Protein AF-A0A091TPS7-F1 (afdb_monomer)

Secondary structure (DSSP, 8-state):
----------TT--HHHHHHHHHHHHT--S---S--S-S---S---SS----TTTTS-HHHHHH-S-PPP-

Sequence (71 aa):
VNGTVREELIASKTSEEIAQLATKLAGQSGLDIIRIRKPFHTDNPSIQGQWHPLTNKPSALTVQGPRLQPQ

Foldseek 3Di:
DPPADDDDDDPPHDPVRVVVVVVVVVPDPRPDPDDDPDPDDDPDPDDPDDDDPCPPPDVCCVPVDDDDDDD

Radius of gyration: 27.74 Å; Cα contacts (8 Å, |Δi|>4): 11; chains: 1; bounding box: 53×19×76 Å

Solvent-accessible surface area (backbone atoms only — not comparable to full-atom values): 5245 Å² total; per-residue (Å²): 130,92,78,64,82,84,90,80,91,66,82,97,57,53,73,66,57,48,52,53,49,52,52,53,57,70,73,49,86,63,72,80,95,64,90,74,90,59,102,70,87,69,99,71,88,57,88,89,64,76,89,52,99,58,76,88,51,66,66,66,61,72,74,63,44,95,76,72,77,86,130

Mean predicted aligned error: 6.84 Å

Nearest PDB structures (foldseek):
  7odr-assembly1_b  TM=9.079E-01  e=4.001E-05  Homo sapiens

Structure (mmCIF, N/CA/C/O backbone):
data_AF-A0A091TPS7-F1
#
_entry.id   AF-A0A091TPS7-F1
#
loop_
_atom_site.group_PDB
_atom_site.id
_atom_site.type_symbol
_atom_site.label_atom_id
_atom_site.label_alt_id
_atom_site.label_comp_id
_atom_site.label_asym_id
_atom_site.label_entity_id
_atom_site.label_seq_id
_atom_site.pdbx_PDB_ins_code
_atom_site.Cartn_x
_atom_site.Cartn_y
_atom_site.Cartn_z
_atom_site.occupancy
_atom_site.B_iso_or_equiv
_atom_site.auth_seq_id
_atom_site.auth_comp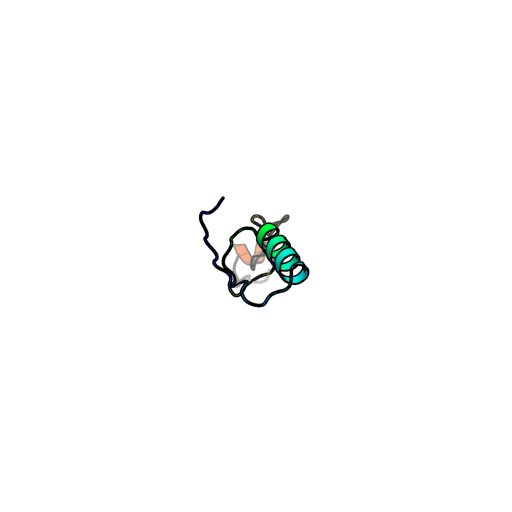_id
_atom_site.auth_asym_id
_atom_site.auth_atom_id
_atom_site.pdbx_PDB_model_num
ATOM 1 N N . VAL A 1 1 ? -16.158 -2.413 1.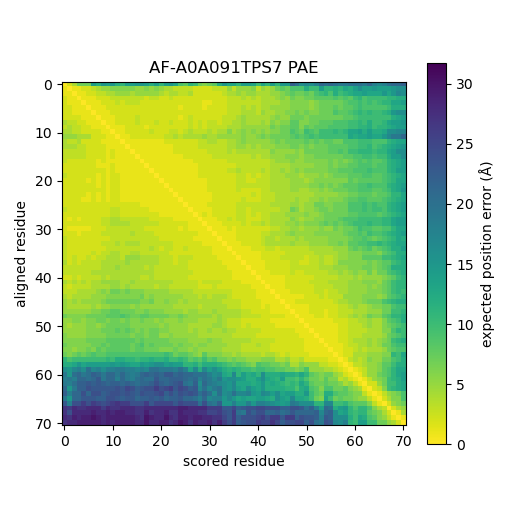343 1.00 82.25 1 VAL A N 1
ATOM 2 C CA . VAL A 1 1 ? -14.713 -2.473 1.692 1.00 82.25 1 VAL A CA 1
ATOM 3 C C . VAL A 1 1 ? -14.227 -3.918 1.624 1.00 82.25 1 VAL A C 1
ATOM 5 O O . VAL A 1 1 ? -15.061 -4.798 1.465 1.00 82.25 1 VAL A O 1
ATOM 8 N N . ASN A 1 2 ? -12.914 -4.153 1.670 1.00 93.94 2 ASN A N 1
ATOM 9 C CA . ASN A 1 2 ? -12.227 -5.413 1.329 1.00 93.94 2 ASN A CA 1
ATOM 10 C C . ASN A 1 2 ? -12.496 -6.634 2.245 1.00 93.94 2 ASN A C 1
ATOM 12 O O . ASN A 1 2 ? -11.890 -7.676 2.029 1.00 93.94 2 ASN A O 1
ATOM 16 N N . GLY A 1 3 ? -13.386 -6.532 3.237 1.00 96.31 3 GLY A N 1
ATOM 17 C CA . GLY A 1 3 ? -13.803 -7.655 4.088 1.00 96.31 3 GLY A CA 1
ATOM 18 C C . GLY A 1 3 ? -12.860 -7.992 5.247 1.00 96.31 3 GLY A C 1
ATOM 19 O O . GLY A 1 3 ? -13.161 -8.904 6.011 1.00 96.31 3 GLY A O 1
ATOM 20 N N . THR A 1 4 ? -11.753 -7.261 5.412 1.00 97.25 4 THR A N 1
ATOM 21 C CA . THR A 1 4 ? -10.820 -7.472 6.525 1.00 97.25 4 THR A CA 1
ATOM 22 C C . THR A 1 4 ? -11.471 -7.130 7.864 1.00 97.25 4 THR A C 1
ATOM 24 O O . THR A 1 4 ? -12.047 -6.053 8.027 1.00 97.25 4 THR A O 1
ATOM 27 N N . VAL A 1 5 ? -11.328 -8.028 8.839 1.00 96.88 5 VAL A N 1
ATOM 28 C CA . VAL A 1 5 ? -11.779 -7.838 10.223 1.00 96.88 5 VAL A CA 1
ATOM 29 C C . VAL A 1 5 ? -10.5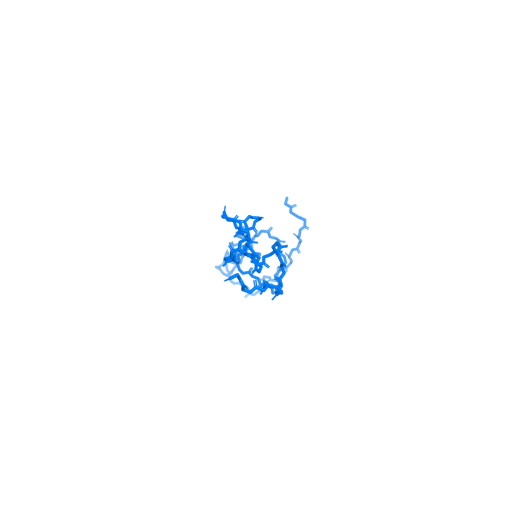56 -7.698 11.123 1.00 96.88 5 VAL A C 1
ATOM 31 O O . VAL A 1 5 ? -9.613 -8.481 11.023 1.00 96.88 5 VAL A O 1
ATOM 34 N N . ARG A 1 6 ? -10.572 -6.699 12.008 1.00 96.44 6 ARG A N 1
ATOM 35 C CA . ARG A 1 6 ? -9.531 -6.484 13.014 1.00 96.44 6 ARG A CA 1
ATOM 36 C C . ARG A 1 6 ? -10.173 -6.293 14.380 1.00 96.44 6 ARG A C 1
ATOM 38 O O . ARG A 1 6 ? -10.930 -5.347 14.577 1.00 96.44 6 ARG A O 1
ATOM 45 N N . GLU A 1 7 ? -9.824 -7.167 15.311 1.00 97.31 7 GLU A N 1
ATOM 46 C CA . GLU A 1 7 ? -10.235 -7.080 16.709 1.00 97.31 7 GLU A CA 1
ATOM 47 C C . GLU A 1 7 ? -9.128 -6.418 17.539 1.00 97.31 7 GLU A C 1
ATOM 49 O O . GLU A 1 7 ? -7.944 -6.703 17.361 1.00 97.31 7 GLU A O 1
ATOM 54 N N . GLU A 1 8 ? -9.503 -5.507 18.436 1.00 96.69 8 GLU A N 1
ATOM 55 C CA . GLU A 1 8 ? -8.581 -4.776 19.310 1.00 96.69 8 GLU A CA 1
ATOM 56 C C . GLU A 1 8 ? -9.152 -4.724 20.730 1.00 96.69 8 GLU A C 1
ATOM 58 O O . GLU A 1 8 ? -10.311 -4.359 20.932 1.00 96.69 8 GLU A O 1
ATOM 63 N N . LEU A 1 9 ? -8.333 -5.054 21.730 1.00 97.31 9 LEU A N 1
ATOM 64 C CA . LEU A 1 9 ? -8.732 -4.980 23.135 1.00 97.31 9 LEU A CA 1
ATOM 65 C C . LEU A 1 9 ? -8.736 -3.520 23.622 1.00 97.31 9 LEU A C 1
ATOM 67 O O . LEU A 1 9 ? -7.766 -2.775 23.428 1.00 97.31 9 LEU A O 1
ATOM 71 N N . ILE A 1 10 ? -9.814 -3.126 24.305 1.00 97.94 10 ILE A N 1
ATOM 72 C CA . ILE A 1 10 ? -9.992 -1.770 24.860 1.00 97.94 10 ILE A CA 1
ATOM 73 C C . ILE A 1 10 ? -10.045 -1.717 26.394 1.00 97.94 10 ILE A C 1
ATOM 75 O O . ILE A 1 10 ? -10.227 -0.643 26.959 1.00 97.94 10 ILE A O 1
ATOM 79 N N . ALA A 1 11 ? -9.903 -2.856 27.074 1.00 97.94 11 ALA A N 1
ATOM 80 C CA . ALA A 1 11 ? -9.932 -2.916 28.533 1.00 97.94 11 ALA A CA 1
ATOM 81 C C . ALA A 1 11 ? -8.845 -2.021 29.159 1.00 97.94 11 ALA A C 1
ATOM 83 O O . ALA A 1 11 ? -7.722 -1.962 28.657 1.00 97.94 11 ALA A O 1
ATOM 84 N N . SER A 1 12 ? -9.194 -1.346 30.259 1.00 97.25 12 SER A N 1
ATOM 85 C CA . SER A 1 12 ? -8.308 -0.452 31.024 1.00 97.25 12 SER A CA 1
ATOM 86 C C . SER A 1 12 ? -7.716 0.729 30.238 1.00 97.25 12 SER A C 1
ATOM 88 O O . SER A 1 12 ? -6.679 1.251 30.637 1.00 97.25 12 SER A O 1
ATOM 90 N N . LYS A 1 13 ? -8.360 1.156 29.143 1.00 97.88 13 LYS A N 1
ATOM 91 C CA . LYS A 1 13 ? -7.979 2.357 28.383 1.00 97.88 13 LYS A CA 1
ATOM 92 C C . LYS A 1 13 ? -8.817 3.565 28.781 1.00 97.88 13 LYS A C 1
ATOM 94 O O . LYS A 1 13 ? -9.994 3.416 29.118 1.00 97.88 13 LYS A O 1
ATOM 99 N N . THR A 1 14 ? -8.235 4.758 28.701 1.00 98.62 14 THR A N 1
ATOM 100 C CA . THR A 1 14 ? -8.992 6.007 28.884 1.00 98.62 14 THR A CA 1
ATOM 101 C C . THR A 1 14 ? -9.848 6.327 27.657 1.00 98.62 14 THR A C 1
ATOM 103 O O . THR A 1 14 ? -9.665 5.765 26.572 1.00 98.62 14 THR A O 1
ATOM 106 N N . SER A 1 15 ? -10.784 7.267 27.805 1.00 98.38 15 SER A N 1
ATOM 107 C CA . SER A 1 15 ? -11.582 7.790 26.690 1.00 98.38 15 SER A CA 1
ATOM 108 C C . SER A 1 15 ? -10.715 8.341 25.560 1.00 98.38 15 SER A C 1
ATOM 110 O O . SER A 1 15 ? -11.006 8.103 24.387 1.00 98.38 15 SER A O 1
ATOM 112 N N . GLU A 1 16 ? -9.633 9.039 25.897 1.00 98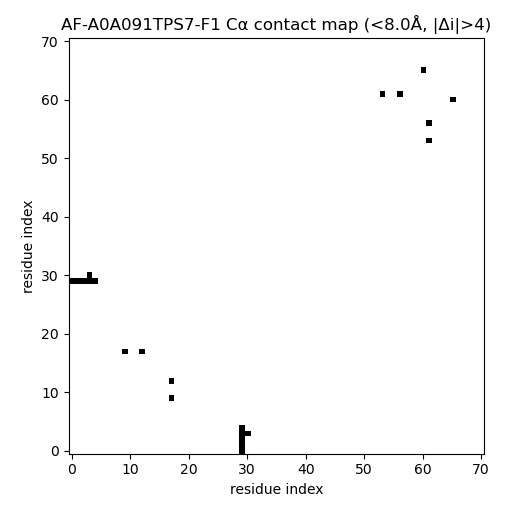.50 16 GLU A N 1
ATOM 113 C CA . GLU A 1 16 ? -8.720 9.656 24.934 1.00 98.50 16 GLU A CA 1
ATOM 114 C C . GLU A 1 16 ? -7.953 8.585 24.154 1.00 98.50 16 GLU A C 1
ATOM 116 O O . GLU A 1 16 ? -7.851 8.669 22.930 1.00 98.50 16 GLU A O 1
ATOM 121 N N . GLU A 1 17 ? -7.470 7.541 24.830 1.00 98.44 17 GLU A N 1
ATOM 122 C CA . GLU A 1 17 ? -6.783 6.416 24.187 1.00 98.44 17 GLU A CA 1
ATOM 123 C C . GLU A 1 17 ? -7.718 5.635 23.254 1.00 98.44 17 GLU A C 1
ATOM 125 O O . GLU A 1 17 ? -7.317 5.228 22.158 1.00 98.44 17 GLU A O 1
ATOM 130 N N . ILE A 1 18 ? -8.981 5.450 23.652 1.00 98.50 18 ILE A N 1
ATOM 131 C CA . ILE A 1 18 ? -10.003 4.814 22.809 1.00 98.50 18 ILE A CA 1
ATOM 132 C C . ILE A 1 18 ? -10.309 5.692 21.591 1.00 98.50 18 ILE A C 1
ATOM 134 O O . ILE A 1 18 ? -10.370 5.178 20.473 1.00 98.50 18 ILE A O 1
ATOM 138 N N . ALA A 1 19 ? -10.439 7.009 21.770 1.00 98.56 19 ALA A N 1
ATOM 139 C CA . ALA A 1 19 ? -10.669 7.940 20.667 1.00 98.56 19 ALA A CA 1
ATOM 140 C C . ALA A 1 19 ? -9.496 7.946 19.671 1.00 98.56 19 ALA A C 1
ATOM 142 O O . ALA A 1 19 ? -9.708 7.904 18.454 1.00 98.56 19 ALA A O 1
ATOM 143 N N . GLN A 1 20 ? -8.256 7.919 20.167 1.00 98.56 20 GLN A N 1
ATOM 144 C CA . GLN A 1 20 ? -7.056 7.793 19.335 1.00 98.56 20 GLN A CA 1
ATOM 145 C C . GLN A 1 20 ? -7.019 6.455 18.584 1.00 98.56 20 GLN A C 1
ATOM 147 O O . GLN A 1 20 ? -6.716 6.427 17.387 1.00 98.56 20 GLN A O 1
ATOM 152 N N . LEU A 1 21 ? -7.367 5.346 19.245 1.00 98.31 21 LEU A N 1
ATOM 153 C CA . LEU A 1 21 ? -7.447 4.030 18.610 1.00 98.31 21 LEU A CA 1
ATOM 154 C C . LEU A 1 21 ? -8.509 3.998 17.505 1.00 98.31 21 LEU A C 1
ATOM 156 O O . LEU A 1 21 ? -8.211 3.542 16.401 1.00 98.31 21 LEU A O 1
ATOM 160 N N . ALA A 1 22 ? -9.712 4.504 17.775 1.00 98.12 22 ALA A N 1
ATOM 161 C CA . ALA A 1 22 ? -10.794 4.565 16.797 1.00 98.12 22 ALA A CA 1
ATOM 162 C C . ALA A 1 22 ? -10.404 5.424 15.586 1.00 98.12 22 ALA A C 1
ATOM 164 O O . ALA A 1 22 ? -10.589 5.002 14.445 1.00 98.12 22 ALA A O 1
ATOM 165 N N . THR A 1 23 ? -9.770 6.576 15.827 1.00 98.56 23 THR A N 1
ATOM 166 C CA . THR A 1 23 ? -9.253 7.456 14.766 1.00 98.56 23 THR A CA 1
ATOM 167 C C . THR A 1 23 ? -8.210 6.738 13.907 1.00 98.56 23 THR A C 1
ATOM 169 O O . THR A 1 23 ? -8.277 6.781 12.679 1.00 98.56 23 THR A O 1
ATOM 172 N N . LYS A 1 24 ? -7.274 6.013 14.536 1.00 98.06 24 LYS A N 1
ATOM 173 C CA . LYS A 1 24 ? -6.270 5.205 13.829 1.00 98.06 24 LYS A CA 1
ATOM 174 C C . LYS A 1 24 ? -6.919 4.117 12.968 1.00 98.06 24 LYS A C 1
ATOM 176 O O . LYS A 1 24 ? -6.508 3.947 11.826 1.00 98.06 24 LYS A O 1
ATOM 181 N N . LEU A 1 25 ? -7.896 3.377 13.499 1.00 97.56 25 LEU A N 1
ATOM 182 C CA . LEU A 1 25 ? -8.575 2.300 12.767 1.00 97.56 25 LEU A CA 1
ATOM 183 C C . LEU A 1 25 ? -9.383 2.841 11.581 1.00 97.56 25 LEU A C 1
ATOM 185 O O . LEU A 1 25 ? -9.315 2.269 10.498 1.00 97.56 25 LEU A O 1
ATOM 189 N N . ALA A 1 26 ? -10.075 3.969 11.754 1.00 97.31 26 ALA A N 1
ATOM 190 C CA . ALA A 1 26 ? -10.819 4.625 10.680 1.00 97.31 26 ALA A CA 1
ATOM 191 C C . ALA A 1 26 ? -9.905 5.167 9.564 1.00 97.31 26 ALA A C 1
ATOM 193 O O . ALA A 1 26 ? -10.299 5.193 8.402 1.00 97.31 26 ALA A O 1
ATOM 194 N N . GLY A 1 27 ? -8.678 5.575 9.906 1.00 97.31 27 GLY A N 1
ATOM 195 C CA . GLY A 1 27 ? -7.674 6.026 8.939 1.00 97.31 27 GLY A CA 1
ATOM 196 C C . GLY A 1 27 ? -6.996 4.905 8.140 1.00 97.31 27 GLY A C 1
ATOM 197 O O . GLY A 1 27 ? -6.219 5.196 7.232 1.00 97.31 27 GLY A O 1
ATOM 198 N N . GLN A 1 28 ? -7.243 3.633 8.465 1.00 96.94 28 GLN A N 1
ATOM 199 C CA . GLN A 1 28 ? -6.642 2.484 7.784 1.00 96.94 28 GLN A CA 1
ATOM 200 C C . GLN A 1 28 ? -7.570 1.901 6.713 1.00 96.94 28 GLN A C 1
ATOM 202 O O . GLN A 1 28 ? -8.787 1.899 6.843 1.00 96.94 28 GLN A O 1
ATOM 207 N N . SER A 1 29 ? -6.980 1.351 5.648 1.00 96.62 29 SER A N 1
ATOM 208 C CA . SER A 1 29 ? -7.723 0.799 4.504 1.00 96.62 29 SER A CA 1
ATOM 209 C C . SER A 1 29 ? -8.184 -0.652 4.677 1.00 96.62 29 SER A C 1
ATOM 211 O O . SER A 1 29 ? -8.927 -1.156 3.838 1.00 96.62 29 SER A O 1
ATOM 213 N N . GLY A 1 30 ? -7.721 -1.342 5.723 1.00 96.38 30 GLY A N 1
ATOM 214 C CA . GLY A 1 30 ? -7.947 -2.776 5.917 1.00 96.38 30 GLY A CA 1
ATOM 215 C C . GLY A 1 30 ? -6.940 -3.682 5.199 1.00 96.38 30 GLY A C 1
ATOM 216 O O . GLY A 1 30 ? -7.170 -4.884 5.123 1.00 96.38 30 GLY A O 1
ATOM 217 N N . LEU A 1 31 ? -5.843 -3.150 4.648 1.00 97.12 31 LEU A N 1
ATOM 218 C CA . LEU A 1 31 ? -4.710 -3.979 4.215 1.00 97.12 31 LEU A CA 1
ATOM 219 C C . LEU A 1 31 ? -3.973 -4.565 5.427 1.00 97.12 31 LEU A C 1
ATOM 221 O O . LEU A 1 31 ? -3.874 -3.916 6.471 1.00 97.12 31 LEU A O 1
ATOM 225 N N . ASP A 1 32 ? -3.422 -5.767 5.266 1.00 97.00 32 ASP A N 1
ATOM 226 C CA . ASP A 1 32 ? -2.696 -6.458 6.330 1.00 97.00 32 ASP A CA 1
ATOM 227 C C . ASP A 1 32 ? -1.498 -5.645 6.835 1.00 97.00 32 ASP A C 1
ATOM 229 O O . ASP A 1 32 ? -0.700 -5.099 6.066 1.00 97.00 32 ASP A O 1
ATOM 233 N N . ILE A 1 33 ? -1.329 -5.619 8.158 1.00 96.06 33 ILE A N 1
ATOM 234 C CA . ILE A 1 33 ? -0.177 -4.988 8.807 1.00 96.06 33 ILE A CA 1
ATOM 235 C C . ILE A 1 33 ? 0.972 -5.991 8.819 1.00 96.06 33 ILE A C 1
ATOM 237 O O . ILE A 1 33 ? 1.223 -6.701 9.790 1.00 96.06 33 ILE A O 1
ATOM 241 N N . ILE A 1 34 ? 1.663 -6.043 7.688 1.00 97.25 34 ILE A N 1
ATOM 242 C CA . ILE A 1 34 ? 2.850 -6.861 7.452 1.00 97.25 34 ILE A CA 1
ATOM 243 C C . ILE A 1 34 ? 3.957 -6.000 6.837 1.00 97.25 34 ILE A C 1
ATOM 245 O O . ILE A 1 34 ? 3.775 -4.821 6.533 1.00 97.25 34 ILE A O 1
ATOM 249 N N . ARG A 1 35 ? 5.142 -6.581 6.637 1.00 98.44 35 ARG A N 1
ATOM 250 C CA . ARG A 1 35 ? 6.269 -5.860 6.039 1.00 98.44 35 ARG A CA 1
ATOM 251 C C . ARG A 1 35 ? 5.947 -5.401 4.611 1.00 98.44 35 ARG A C 1
ATOM 253 O O . ARG A 1 35 ? 5.883 -6.214 3.688 1.00 98.44 35 ARG A O 1
ATOM 260 N N . ILE A 1 36 ? 5.876 -4.087 4.414 1.00 98.00 36 ILE A N 1
ATOM 261 C CA . ILE A 1 36 ? 5.804 -3.461 3.090 1.00 98.00 36 ILE A CA 1
ATOM 262 C C . ILE A 1 36 ? 7.186 -3.548 2.432 1.00 98.00 36 ILE A C 1
ATOM 264 O O . ILE A 1 36 ? 8.183 -3.090 2.985 1.00 98.00 36 ILE A O 1
ATOM 268 N N . ARG A 1 37 ? 7.267 -4.165 1.246 1.00 97.94 37 ARG A N 1
ATOM 269 C CA . ARG A 1 37 ? 8.551 -4.366 0.543 1.00 97.94 37 ARG A CA 1
ATOM 270 C C . ARG A 1 37 ? 9.094 -3.089 -0.096 1.00 97.94 37 ARG A C 1
ATOM 272 O O . ARG A 1 37 ? 10.303 -2.890 -0.102 1.00 97.94 37 ARG A O 1
ATOM 279 N N . LYS A 1 38 ? 8.214 -2.271 -0.674 1.00 98.12 38 LYS A N 1
ATOM 280 C CA . LYS A 1 38 ? 8.535 -0.991 -1.315 1.00 98.12 38 LYS A CA 1
ATOM 281 C C . LYS A 1 38 ? 7.474 0.024 -0.884 1.00 98.12 38 LYS A C 1
ATOM 283 O O . LYS A 1 38 ? 6.297 -0.291 -1.032 1.00 98.12 38 LYS A O 1
ATOM 288 N N . PRO A 1 39 ? 7.846 1.209 -0.374 1.00 98.00 39 PRO A N 1
ATOM 289 C CA . PRO A 1 39 ? 6.885 2.222 0.070 1.00 98.00 39 PRO A CA 1
ATOM 290 C C . PRO A 1 39 ? 6.272 3.022 -1.094 1.00 98.00 39 PRO A C 1
ATOM 292 O O . PRO A 1 39 ? 5.588 4.012 -0.870 1.00 98.00 39 PRO A O 1
ATOM 295 N N . PHE A 1 40 ? 6.537 2.616 -2.337 1.00 97.81 40 PHE A N 1
ATOM 296 C CA . PHE A 1 40 ? 6.002 3.210 -3.554 1.00 97.81 40 PHE A CA 1
ATOM 297 C C . PHE A 1 40 ? 5.494 2.110 -4.4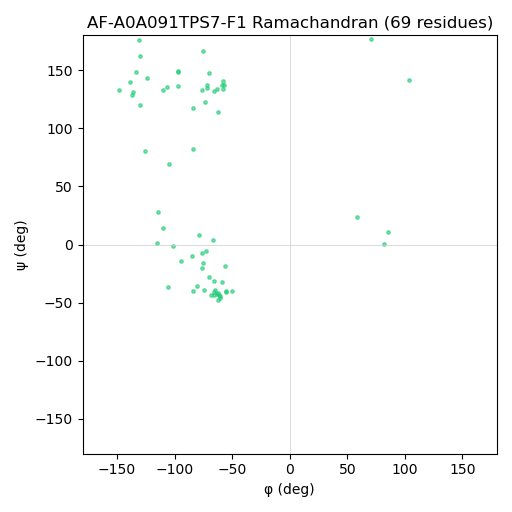84 1.00 97.81 40 PHE A C 1
ATOM 299 O O . PHE A 1 40 ? 6.044 1.004 -4.534 1.00 97.81 40 PHE A O 1
ATOM 306 N N . HIS A 1 41 ? 4.465 2.442 -5.251 1.00 97.81 41 HIS A N 1
ATOM 307 C CA . HIS A 1 41 ? 3.907 1.606 -6.298 1.00 97.81 41 HIS A CA 1
ATOM 308 C C . HIS A 1 41 ? 3.571 2.494 -7.501 1.00 97.81 41 HIS A C 1
ATOM 310 O O . HIS A 1 41 ? 3.122 3.625 -7.335 1.00 97.81 41 HIS A O 1
ATOM 316 N N . THR A 1 42 ? 3.847 1.991 -8.700 1.00 98.19 42 THR A N 1
ATOM 317 C CA . THR A 1 42 ? 3.446 2.592 -9.972 1.00 98.19 42 THR A CA 1
ATOM 318 C C . THR A 1 42 ? 3.225 1.463 -10.966 1.00 98.19 42 THR A C 1
ATOM 320 O O . THR A 1 42 ? 4.066 0.566 -11.073 1.00 98.19 42 THR A O 1
ATOM 323 N N . ASP A 1 43 ? 2.111 1.515 -11.687 1.00 98.44 43 ASP A N 1
ATOM 324 C CA . ASP A 1 43 ? 1.822 0.576 -12.772 1.00 98.44 43 ASP A CA 1
ATOM 325 C C . ASP A 1 43 ? 2.634 0.905 -14.036 1.00 98.44 43 ASP A C 1
ATOM 327 O O . ASP A 1 43 ? 2.886 0.036 -14.871 1.00 98.44 43 ASP A O 1
ATOM 331 N N . ASN A 1 44 ? 3.124 2.146 -14.155 1.00 97.88 44 ASN A N 1
ATOM 332 C CA . ASN A 1 44 ? 3.874 2.642 -15.309 1.00 97.88 44 ASN A CA 1
ATOM 333 C C . ASN A 1 44 ? 5.221 3.239 -14.862 1.00 97.88 44 ASN A C 1
ATOM 335 O O . ASN A 1 44 ? 5.360 4.456 -14.731 1.00 97.88 44 ASN A O 1
ATOM 339 N N . PRO A 1 45 ? 6.241 2.401 -14.604 1.00 98.06 45 PRO A N 1
ATOM 340 C CA . PRO A 1 45 ? 7.508 2.853 -14.030 1.00 98.06 45 PRO A CA 1
ATOM 341 C C . PRO A 1 45 ? 8.432 3.596 -15.006 1.00 98.06 45 PRO A C 1
ATOM 343 O O . PRO A 1 45 ? 9.378 4.236 -14.553 1.00 98.06 45 PRO A O 1
ATOM 346 N N . SER A 1 46 ? 8.213 3.502 -16.323 1.00 98.19 46 SER A N 1
ATOM 347 C CA . SER A 1 46 ? 9.024 4.200 -17.330 1.00 98.19 46 SER A CA 1
ATOM 348 C C . SER A 1 46 ? 8.165 5.078 -18.234 1.00 98.19 46 SER A C 1
ATOM 350 O O . SER A 1 46 ? 7.060 4.695 -18.608 1.00 98.19 46 SER A O 1
ATOM 352 N N . ILE A 1 47 ? 8.712 6.238 -18.603 1.00 98.31 47 ILE A N 1
ATOM 353 C CA . ILE A 1 47 ? 8.084 7.225 -19.492 1.00 98.31 47 ILE A CA 1
ATOM 354 C C . ILE A 1 47 ? 8.732 7.207 -20.888 1.00 98.31 47 ILE A C 1
ATOM 356 O O . ILE A 1 47 ? 8.038 7.357 -21.885 1.00 98.31 47 ILE A O 1
ATOM 360 N N . GLN A 1 48 ? 10.052 7.002 -20.979 1.00 98.25 48 GLN A N 1
ATOM 361 C CA . GLN A 1 48 ? 10.828 7.116 -22.230 1.00 98.25 48 GLN A CA 1
ATOM 362 C C . GLN A 1 48 ? 11.342 5.766 -22.757 1.00 98.25 48 GLN A C 1
ATOM 364 O O . GLN A 1 48 ? 12.206 5.715 -23.627 1.00 98.25 48 GLN A O 1
ATOM 369 N N . GLY A 1 49 ? 10.809 4.666 -22.228 1.00 97.25 49 GLY A N 1
ATOM 370 C CA . GLY A 1 49 ? 11.259 3.313 -22.538 1.00 97.25 49 GLY A CA 1
ATOM 371 C C . GLY A 1 49 ? 12.100 2.725 -21.411 1.00 97.25 49 GLY A C 1
ATOM 372 O O . GLY A 1 49 ? 12.845 3.411 -20.710 1.00 97.25 49 GLY A O 1
ATOM 373 N N . GLN A 1 50 ? 11.914 1.435 -21.153 1.00 98.31 50 GLN A N 1
ATOM 374 C CA . GLN A 1 50 ? 12.715 0.726 -20.165 1.00 98.31 50 GLN A CA 1
ATOM 375 C C . GLN A 1 50 ? 14.129 0.531 -20.708 1.00 98.31 50 GLN A C 1
ATOM 377 O O . GLN A 1 50 ? 14.309 0.150 -21.864 1.00 98.31 50 GLN A O 1
ATOM 382 N N . TRP A 1 51 ? 15.132 0.752 -19.858 1.00 97.94 51 TRP A N 1
ATOM 383 C CA . TRP A 1 51 ? 16.507 0.464 -20.232 1.00 97.94 51 TRP A CA 1
ATOM 384 C C . TRP A 1 51 ? 16.661 -1.011 -20.612 1.00 97.94 51 TRP A C 1
ATOM 386 O O . TRP A 1 51 ? 16.233 -1.912 -19.889 1.00 97.94 51 TRP A O 1
ATOM 396 N N . HIS A 1 52 ? 17.335 -1.240 -21.730 1.00 95.81 52 HIS A N 1
ATOM 397 C CA . HIS A 1 52 ? 17.843 -2.539 -22.148 1.00 95.81 52 HIS A CA 1
ATOM 398 C C . HIS A 1 52 ? 19.330 -2.421 -22.536 1.00 95.81 52 HIS A C 1
ATOM 400 O O . HIS A 1 52 ? 19.803 -1.319 -22.838 1.00 95.81 52 HIS A O 1
ATOM 406 N N . PRO A 1 53 ? 20.092 -3.529 -22.600 1.00 94.38 53 PRO A N 1
ATOM 407 C CA . PRO A 1 53 ? 21.540 -3.487 -22.845 1.00 94.38 53 PRO A CA 1
ATOM 408 C C . PRO A 1 53 ? 21.994 -2.767 -24.127 1.00 94.38 53 PRO A C 1
ATOM 410 O O . PRO A 1 53 ? 23.161 -2.391 -24.233 1.00 94.38 53 PRO A O 1
ATOM 413 N N . LEU A 1 54 ? 21.097 -2.574 -25.100 1.00 92.94 54 LEU A N 1
ATOM 414 C CA . LEU A 1 54 ? 21.387 -1.927 -26.383 1.00 92.94 54 LEU A CA 1
ATOM 415 C C . LEU A 1 54 ? 20.923 -0.460 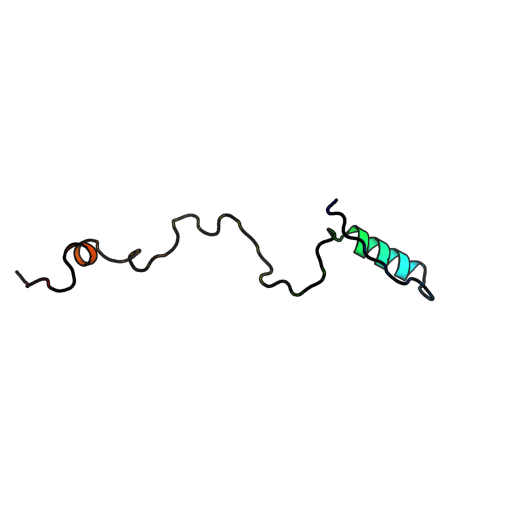-26.461 1.00 92.94 54 LEU A C 1
ATOM 417 O O . LEU A 1 54 ? 21.174 0.166 -27.482 1.00 92.94 54 LEU A O 1
ATOM 421 N N . THR A 1 55 ? 20.298 0.096 -25.411 1.00 94.56 55 THR A N 1
ATOM 422 C CA . THR A 1 55 ? 19.698 1.455 -25.420 1.00 94.56 55 THR A CA 1
ATOM 423 C C . THR A 1 55 ? 20.669 2.521 -25.935 1.00 94.56 55 THR A C 1
ATOM 425 O O . THR A 1 55 ? 20.295 3.385 -26.714 1.00 94.56 55 THR A O 1
ATOM 428 N N . ASN A 1 56 ? 21.941 2.416 -25.536 1.00 94.06 56 ASN A N 1
ATOM 429 C CA . ASN A 1 56 ? 22.995 3.371 -25.883 1.00 94.06 56 ASN A CA 1
ATOM 430 C C . ASN A 1 56 ? 24.082 2.744 -26.775 1.00 94.06 56 ASN A C 1
ATOM 432 O O . ASN A 1 56 ? 25.249 3.124 -26.679 1.00 94.06 56 ASN A O 1
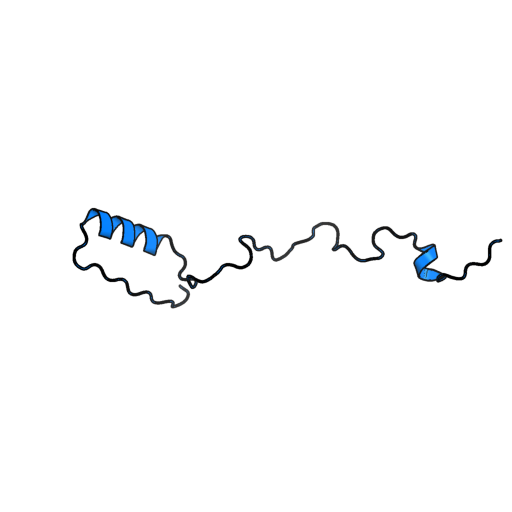ATOM 436 N N . LYS A 1 57 ? 23.747 1.730 -27.586 1.00 89.56 57 LYS A N 1
ATOM 437 C CA . LYS A 1 57 ? 24.702 1.106 -28.516 1.00 89.56 57 LYS A CA 1
ATOM 438 C C . LYS A 1 57 ? 24.413 1.516 -29.964 1.00 89.56 57 LYS A C 1
ATOM 440 O O . LYS A 1 57 ? 23.258 1.454 -30.380 1.00 89.56 57 LYS A O 1
ATOM 445 N N . PRO A 1 58 ? 25.444 1.868 -30.757 1.00 87.69 58 PRO A N 1
ATOM 446 C CA . PRO A 1 58 ? 25.285 2.074 -32.191 1.00 87.69 58 PRO A CA 1
ATOM 447 C C . PRO A 1 58 ? 24.715 0.823 -32.864 1.00 87.69 58 PRO A C 1
ATOM 449 O O . PRO A 1 58 ? 25.166 -0.294 -32.596 1.00 87.69 58 PRO A O 1
ATOM 452 N N . SER A 1 59 ? 23.765 1.008 -33.778 1.00 84.31 59 SER A N 1
ATOM 453 C CA . SER A 1 59 ? 23.083 -0.091 -34.474 1.00 84.31 59 SER A CA 1
ATOM 454 C C . SER A 1 59 ? 24.039 -1.003 -35.253 1.00 84.31 59 SER A C 1
ATOM 456 O O . SER A 1 59 ? 23.814 -2.211 -35.302 1.00 84.31 59 SER A O 1
ATOM 458 N N . ALA A 1 60 ? 25.137 -0.460 -35.791 1.00 80.12 60 ALA A N 1
ATOM 459 C CA . ALA A 1 60 ? 26.142 -1.212 -36.546 1.00 80.12 60 ALA A CA 1
ATOM 460 C C . ALA A 1 60 ? 26.719 -2.411 -35.765 1.00 80.12 60 ALA A C 1
ATOM 462 O O . ALA A 1 60 ? 26.846 -3.502 -36.319 1.00 80.12 60 ALA A O 1
ATOM 463 N N . LEU A 1 61 ? 26.979 -2.246 -34.461 1.00 71.00 61 LEU A N 1
ATOM 464 C CA . LEU A 1 61 ? 27.522 -3.309 -33.603 1.00 71.00 61 LEU A CA 1
ATOM 465 C C . LEU A 1 61 ? 26.510 -4.433 -33.338 1.00 71.00 61 LEU A C 1
ATOM 467 O O . LEU A 1 61 ? 26.899 -5.577 -33.112 1.00 71.00 61 LEU A O 1
ATOM 471 N N . THR A 1 62 ? 25.216 -4.111 -33.366 1.00 69.88 62 THR A N 1
ATOM 472 C CA . THR A 1 62 ? 24.129 -5.073 -33.144 1.00 69.88 62 THR A CA 1
ATOM 473 C C . THR A 1 62 ? 23.838 -5.890 -34.402 1.00 69.88 62 THR A C 1
ATOM 475 O O . THR A 1 62 ? 23.527 -7.072 -34.299 1.00 69.88 62 THR A O 1
ATOM 478 N N . VAL A 1 63 ? 23.943 -5.277 -35.586 1.00 75.19 63 VAL A N 1
ATOM 479 C CA . VAL A 1 63 ? 23.595 -5.922 -36.865 1.00 75.19 63 VAL A CA 1
ATOM 480 C C . VAL A 1 63 ? 24.744 -6.768 -37.421 1.00 75.19 63 VAL A C 1
ATOM 482 O O . VAL A 1 63 ? 24.500 -7.853 -37.939 1.00 75.19 63 VAL A O 1
ATOM 485 N N . 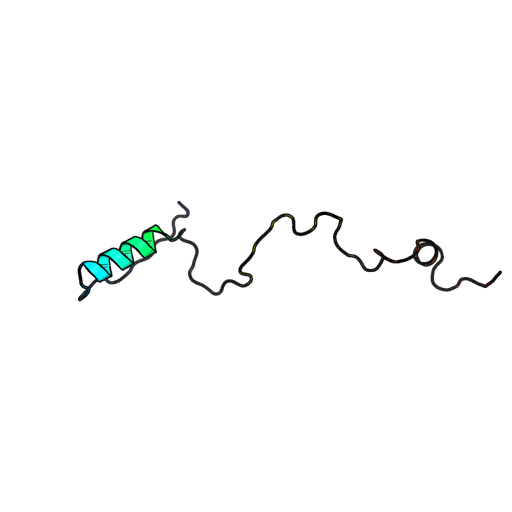GLN A 1 64 ? 25.991 -6.297 -37.325 1.00 73.06 64 GLN A N 1
ATOM 486 C CA . GLN A 1 64 ? 27.138 -6.941 -37.991 1.00 73.06 64 GLN A CA 1
ATOM 487 C C . GLN A 1 64 ? 27.891 -7.937 -37.091 1.00 73.06 64 GLN A C 1
ATOM 489 O O . GLN A 1 64 ? 28.665 -8.759 -37.580 1.00 73.06 64 GLN A O 1
ATOM 494 N N . GLY A 1 65 ? 27.638 -7.910 -35.779 1.00 68.88 65 GLY A N 1
ATOM 495 C CA . GLY A 1 65 ? 28.350 -8.735 -34.807 1.00 68.88 65 GLY A CA 1
ATOM 496 C C . GLY A 1 65 ? 29.814 -8.303 -34.603 1.00 68.88 65 GLY A C 1
ATOM 497 O O . GLY A 1 65 ? 30.306 -7.376 -35.242 1.00 68.88 65 GLY A O 1
ATOM 498 N N . PRO A 1 66 ? 30.548 -8.956 -33.686 1.00 69.38 66 PRO A N 1
ATOM 499 C CA . PRO A 1 66 ? 31.861 -8.489 -33.230 1.00 69.38 66 PRO A CA 1
ATOM 500 C C . PRO A 1 66 ? 33.010 -8.651 -34.242 1.00 69.38 66 PRO A C 1
ATOM 502 O O . PRO A 1 66 ? 34.116 -8.1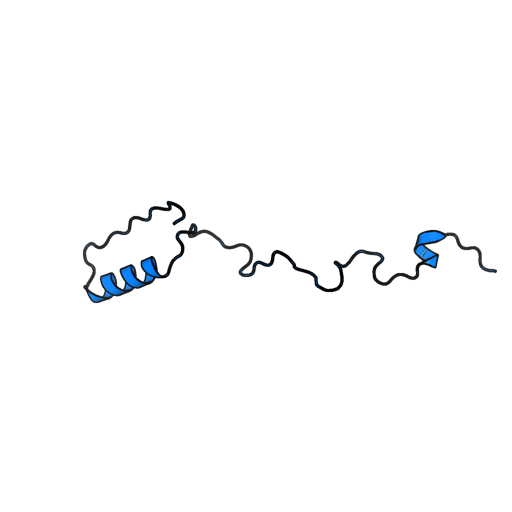97 -33.964 1.00 69.38 66 PRO A O 1
ATOM 505 N N . ARG A 1 67 ? 32.798 -9.296 -35.397 1.00 69.38 67 ARG A N 1
ATOM 506 C CA . ARG A 1 67 ? 33.842 -9.497 -36.419 1.00 69.38 67 ARG A CA 1
ATOM 507 C C . ARG A 1 67 ? 33.632 -8.569 -37.613 1.00 69.38 67 ARG A C 1
ATOM 509 O O . ARG A 1 67 ? 33.323 -9.028 -38.708 1.00 69.38 67 ARG A O 1
ATOM 516 N N . LEU A 1 68 ? 33.829 -7.272 -37.403 1.00 64.31 68 LEU A N 1
ATOM 517 C CA . LEU A 1 68 ? 34.064 -6.348 -38.510 1.00 64.31 68 LEU A CA 1
ATOM 518 C C . LEU A 1 68 ? 35.548 -6.384 -38.868 1.00 64.31 68 LEU A C 1
ATOM 520 O O . LEU A 1 68 ? 36.394 -6.067 -38.034 1.00 64.31 68 LEU A O 1
ATOM 524 N N . GLN A 1 69 ? 35.863 -6.801 -40.095 1.00 62.09 69 GLN A N 1
ATOM 525 C CA . GLN A 1 69 ? 37.185 -6.541 -40.656 1.00 62.09 69 GLN A CA 1
ATOM 526 C C . GLN A 1 69 ? 37.278 -5.042 -40.980 1.00 62.09 69 GLN A C 1
ATOM 528 O O . GLN A 1 69 ? 36.312 -4.497 -41.522 1.00 62.09 69 GLN A O 1
ATOM 533 N N . PRO A 1 70 ? 38.385 -4.363 -40.631 1.00 59.97 70 PRO A N 1
ATOM 534 C CA . PRO A 1 70 ? 38.583 -2.975 -41.023 1.00 59.97 70 PRO A CA 1
ATOM 535 C C . PRO A 1 70 ? 38.661 -2.885 -42.554 1.00 59.97 70 PRO A C 1
ATOM 537 O O . PRO A 1 70 ? 39.331 -3.709 -43.178 1.00 59.97 70 PRO A O 1
ATOM 540 N N . GLN A 1 71 ? 37.943 -1.917 -43.134 1.00 58.91 71 GLN A N 1
ATOM 541 C CA . GLN A 1 71 ? 38.204 -1.449 -44.498 1.00 58.91 71 GLN A CA 1
ATOM 542 C C . GLN A 1 71 ? 39.375 -0.474 -44.499 1.00 58.91 71 GLN A C 1
ATOM 544 O O . GLN A 1 71 ? 39.472 0.306 -43.523 1.00 58.91 71 GLN A O 1
#

pLDDT: mean 91.83, std 11.19, range [58.91, 98.62]

InterPro domains:
  IPR039927 Large ribosomal subunit protein mL43 [PTHR21396] (2-69)

Organism: Phaethon lepturus (NCBI:txid97097)